Protein AF-A0A7C2ISY0-F1 (afdb_monomer_lite)

Secondary structure (DSSP, 8-state):
------B-HHHHHHHHHHTT-EEEE--SSS-EEEETTEEEEPPP--SS-B-HHHHTT--

pLDDT: mean 77.73, std 13.18, range [45.59, 94.31]

Structure (mmCIF, N/CA/C/O backbone):
data_AF-A0A7C2ISY0-F1
#
_entry.id   AF-A0A7C2ISY0-F1
#
loop_
_atom_site.group_PDB
_atom_site.id
_atom_site.type_symbol
_atom_site.label_atom_id
_atom_site.label_alt_id
_atom_site.label_comp_id
_atom_site.label_asym_id
_atom_site.label_entity_id
_atom_site.label_seq_id
_atom_site.pdbx_PDB_ins_code
_atom_site.Cartn_x
_atom_site.Cartn_y
_atom_site.Cartn_z
_atom_site.occupancy
_atom_site.B_iso_or_equiv
_atom_site.auth_seq_id
_atom_site.auth_comp_id
_atom_site.auth_asym_id
_atom_site.auth_atom_id
_atom_site.pdbx_PDB_model_num
ATOM 1 N N . MET A 1 1 ? 0.472 -20.344 -6.295 1.00 46.06 1 MET A N 1
ATOM 2 C CA . MET A 1 1 ? 0.486 -18.898 -5.965 1.00 46.06 1 MET A CA 1
ATOM 3 C C . MET A 1 1 ? 0.557 -18.086 -7.253 1.00 46.06 1 MET A C 1
ATOM 5 O O . MET A 1 1 ? 1.279 -18.521 -8.148 1.00 46.06 1 MET A O 1
ATOM 9 N N . PRO A 1 2 ? -0.162 -16.955 -7.382 1.00 45.59 2 PRO A N 1
ATOM 10 C CA . PRO A 1 2 ? -0.066 -16.100 -8.566 1.00 45.59 2 PRO A CA 1
ATOM 11 C C . PRO A 1 2 ? 1.371 -15.584 -8.735 1.00 45.59 2 PRO A C 1
ATOM 13 O O . PRO A 1 2 ? 2.052 -15.306 -7.745 1.00 45.59 2 PRO A O 1
ATOM 16 N N . ARG A 1 3 ? 1.850 -15.467 -9.978 1.00 52.75 3 ARG A N 1
ATOM 17 C CA . ARG A 1 3 ? 3.177 -14.912 -10.282 1.00 52.75 3 ARG A CA 1
ATOM 18 C C . ARG A 1 3 ? 3.129 -13.389 -10.139 1.00 52.75 3 ARG A C 1
ATOM 20 O O . ARG A 1 3 ? 2.878 -12.685 -11.109 1.00 52.75 3 ARG A O 1
ATOM 27 N N . PHE A 1 4 ? 3.337 -12.878 -8.929 1.00 58.66 4 PHE A N 1
ATOM 28 C CA . PHE A 1 4 ? 3.540 -11.445 -8.723 1.00 58.66 4 PHE A CA 1
ATOM 29 C C . PHE A 1 4 ? 4.954 -11.074 -9.186 1.00 58.66 4 PHE A C 1
ATOM 31 O O . PHE A 1 4 ? 5.938 -11.475 -8.562 1.00 58.66 4 PHE A O 1
ATOM 38 N N . GLY A 1 5 ? 5.050 -10.372 -10.316 1.00 65.75 5 GLY A N 1
ATOM 39 C CA . GLY A 1 5 ? 6.285 -9.715 -10.749 1.00 65.75 5 GLY A CA 1
ATOM 40 C C . GLY A 1 5 ? 6.579 -8.456 -9.920 1.00 65.75 5 GLY A C 1
ATOM 41 O O . GLY A 1 5 ? 5.733 -8.049 -9.117 1.00 65.75 5 GLY A O 1
ATOM 42 N N . PRO A 1 6 ? 7.757 -7.832 -10.101 1.00 65.44 6 PRO A N 1
ATOM 43 C CA . PRO A 1 6 ? 8.026 -6.509 -9.545 1.00 65.44 6 PRO A CA 1
ATOM 44 C C . PRO A 1 6 ? 6.914 -5.538 -9.960 1.00 65.44 6 PRO A C 1
ATOM 46 O O . PRO A 1 6 ? 6.564 -5.438 -11.136 1.00 65.44 6 PRO A O 1
ATOM 49 N N . LEU A 1 7 ? 6.314 -4.870 -8.975 1.00 74.69 7 LEU A N 1
ATOM 50 C CA . LEU A 1 7 ? 5.198 -3.954 -9.183 1.00 74.69 7 LEU A CA 1
ATOM 51 C C . LEU A 1 7 ? 5.592 -2.567 -8.692 1.00 74.69 7 LEU A C 1
ATOM 53 O O . LEU A 1 7 ? 5.973 -2.383 -7.532 1.00 74.69 7 LEU A O 1
ATOM 57 N N . ARG A 1 8 ? 5.452 -1.573 -9.570 1.00 77.69 8 ARG A N 1
ATOM 58 C CA . ARG A 1 8 ? 5.670 -0.176 -9.203 1.00 77.69 8 ARG A CA 1
ATOM 59 C C . ARG A 1 8 ? 4.613 0.242 -8.189 1.00 77.69 8 ARG A C 1
ATOM 61 O O . ARG A 1 8 ? 3.430 -0.073 -8.321 1.00 77.69 8 ARG A O 1
ATOM 68 N N . ARG A 1 9 ? 5.017 1.031 -7.196 1.00 82.25 9 ARG A N 1
ATOM 69 C CA . ARG A 1 9 ? 4.119 1.534 -6.145 1.00 82.25 9 ARG A CA 1
ATOM 70 C C . ARG A 1 9 ? 2.886 2.260 -6.699 1.00 82.25 9 ARG A C 1
ATOM 72 O O . ARG A 1 9 ? 1.792 2.103 -6.166 1.00 82.25 9 ARG A O 1
ATOM 79 N N . ALA A 1 10 ? 3.055 3.021 -7.781 1.00 83.69 10 ALA A N 1
ATOM 80 C CA . ALA A 1 10 ? 1.954 3.716 -8.447 1.00 83.69 10 ALA A CA 1
ATOM 81 C C . ALA A 1 10 ? 0.917 2.739 -9.029 1.00 83.69 10 ALA A C 1
ATOM 83 O O . ALA A 1 10 ? -0.284 2.972 -8.901 1.00 83.69 10 ALA A O 1
ATOM 84 N N . ASP A 1 11 ? 1.368 1.619 -9.601 1.00 85.94 11 ASP A N 1
ATOM 85 C CA . ASP A 1 11 ? 0.476 0.579 -10.109 1.00 85.94 11 ASP A CA 1
ATOM 86 C C . ASP A 1 11 ? -0.237 -0.162 -8.981 1.00 85.94 11 ASP A C 1
ATOM 88 O O . ASP A 1 11 ? -1.438 -0.402 -9.086 1.00 85.94 11 ASP A O 1
ATOM 92 N N . LEU A 1 12 ? 0.452 -0.448 -7.870 1.00 84.75 12 LEU A N 1
ATOM 93 C CA . LEU A 1 12 ? -0.180 -1.009 -6.671 1.00 84.75 12 LEU A CA 1
ATOM 94 C C . LEU A 1 12 ? -1.325 -0.111 -6.177 1.00 84.75 12 LEU A C 1
ATOM 96 O O . LEU A 1 12 ? -2.439 -0.592 -5.982 1.00 84.75 12 LEU A O 1
ATOM 100 N N . ILE A 1 13 ? -1.085 1.198 -6.052 1.00 87.38 13 ILE A N 1
ATOM 101 C CA . ILE A 1 13 ? -2.117 2.171 -5.657 1.00 87.38 13 ILE A CA 1
ATOM 102 C C . ILE A 1 13 ? -3.264 2.189 -6.675 1.00 87.38 13 ILE A C 1
ATOM 104 O O . ILE A 1 13 ? -4.433 2.158 -6.291 1.00 87.38 13 ILE A O 1
ATOM 108 N N . ARG A 1 14 ? -2.958 2.203 -7.978 1.00 89.75 14 ARG A N 1
ATOM 109 C CA . ARG A 1 14 ? -3.968 2.199 -9.048 1.00 89.75 14 ARG A CA 1
ATOM 110 C C . ARG A 1 14 ? -4.864 0.959 -8.990 1.00 89.75 14 ARG A C 1
ATOM 112 O O . ARG A 1 14 ? -6.079 1.085 -9.137 1.00 89.75 14 ARG A O 1
ATOM 119 N N . TYR A 1 15 ? -4.292 -0.225 -8.777 1.00 88.94 15 TYR A N 1
ATOM 120 C CA . TYR A 1 15 ? -5.059 -1.466 -8.672 1.00 88.94 15 TYR A CA 1
ATOM 121 C C . TYR A 1 15 ? -5.882 -1.530 -7.387 1.00 88.94 15 TYR A C 1
ATOM 123 O O . TYR A 1 15 ? -7.048 -1.910 -7.445 1.00 88.94 15 TYR A O 1
ATOM 131 N N . LEU A 1 16 ? -5.334 -1.087 -6.254 1.00 89.94 16 LEU A N 1
ATOM 132 C CA . LEU A 1 16 ? -6.085 -0.998 -5.001 1.00 89.94 16 LEU A CA 1
ATOM 133 C C . LEU A 1 16 ? -7.277 -0.039 -5.130 1.00 89.94 16 LEU A C 1
ATOM 135 O O . LEU A 1 16 ? -8.384 -0.400 -4.740 1.00 89.94 16 LEU A O 1
ATOM 139 N N . ARG A 1 17 ? -7.112 1.119 -5.785 1.00 92.00 17 ARG A N 1
ATOM 140 C CA . ARG A 1 17 ? -8.240 2.018 -6.100 1.00 92.00 17 ARG A CA 1
ATOM 141 C C . ARG A 1 17 ? -9.310 1.335 -6.948 1.00 92.00 17 ARG A C 1
ATOM 143 O O . ARG A 1 17 ? -10.490 1.444 -6.639 1.00 92.00 17 ARG A O 1
ATOM 150 N N . ARG A 1 18 ? -8.913 0.579 -7.980 1.00 92.44 18 ARG A N 1
ATOM 151 C CA . ARG A 1 18 ? -9.853 -0.212 -8.803 1.00 92.44 18 ARG A CA 1
ATOM 152 C C . ARG A 1 18 ? -10.597 -1.286 -8.004 1.00 92.44 18 ARG A C 1
ATOM 154 O O . ARG A 1 18 ? -11.719 -1.621 -8.357 1.00 92.44 18 ARG A O 1
ATOM 161 N N . LEU A 1 19 ? -9.991 -1.808 -6.939 1.00 90.56 19 LEU A N 1
ATOM 162 C CA . LEU A 1 19 ? -10.613 -2.766 -6.019 1.00 90.56 19 LEU A CA 1
ATOM 163 C C . LEU A 1 19 ? -11.481 -2.097 -4.936 1.00 90.56 19 LEU A C 1
ATOM 165 O O . LEU A 1 19 ? -12.007 -2.799 -4.069 1.00 90.56 19 LEU A O 1
ATOM 169 N N . GLY A 1 20 ? -11.634 -0.769 -4.976 1.00 93.44 20 GLY A N 1
ATOM 170 C CA . GLY A 1 20 ? -12.441 0.006 -4.036 1.00 93.44 20 GLY A CA 1
ATOM 171 C C . GLY A 1 20 ? -11.714 0.393 -2.749 1.00 93.44 20 GLY A C 1
ATOM 172 O O . GLY A 1 20 ? -12.374 0.630 -1.745 1.00 93.44 20 GLY A O 1
ATOM 173 N N . PHE A 1 21 ? -10.378 0.403 -2.738 1.00 94.31 21 PHE A N 1
ATOM 174 C CA . PHE A 1 21 ? -9.617 0.961 -1.621 1.00 94.31 21 PHE A CA 1
ATOM 175 C C . PHE A 1 21 ? -9.452 2.476 -1.757 1.00 94.31 21 PHE A C 1
ATOM 177 O O . PHE A 1 21 ? -9.130 2.999 -2.826 1.00 94.31 21 PHE A O 1
ATOM 184 N N . GLU A 1 22 ? -9.573 3.158 -0.630 1.00 93.06 22 GLU A N 1
ATOM 185 C CA . GLU A 1 22 ? -9.409 4.595 -0.465 1.00 93.06 22 GLU A CA 1
ATOM 186 C C . GLU A 1 22 ? -8.007 4.937 0.066 1.00 93.06 22 GLU A C 1
ATOM 188 O O . GLU A 1 22 ? -7.339 4.109 0.695 1.00 93.06 22 GLU A O 1
ATOM 193 N N . GLY A 1 23 ? -7.537 6.156 -0.223 1.00 90.00 23 GLY A N 1
ATOM 194 C CA . GLY A 1 23 ? -6.199 6.647 0.129 1.00 90.00 23 GLY A CA 1
ATOM 195 C C . GLY A 1 23 ? -5.284 6.938 -1.085 1.00 90.00 23 GLY A C 1
ATOM 196 O O . GLY A 1 23 ? -5.761 7.131 -2.216 1.00 90.00 23 GLY A O 1
ATOM 197 N N . PRO A 1 24 ? -3.947 6.978 -0.901 1.00 90.56 24 PRO A N 1
ATOM 198 C CA . PRO A 1 24 ? -3.203 6.593 0.302 1.00 90.56 24 PRO A CA 1
ATOM 199 C C . PRO A 1 24 ? -3.308 7.603 1.449 1.00 90.56 24 PRO A C 1
ATOM 201 O O . PRO A 1 24 ? -3.144 8.802 1.247 1.00 90.56 24 PRO A O 1
ATOM 204 N N . PHE A 1 25 ? -3.506 7.098 2.662 1.00 90.00 25 PHE A N 1
ATOM 205 C CA . PHE A 1 25 ? -3.452 7.867 3.900 1.00 90.00 25 PHE A CA 1
ATOM 206 C C . PHE A 1 25 ? -2.032 7.861 4.468 1.00 90.00 25 PHE A C 1
ATOM 208 O O . PHE A 1 25 ? -1.321 6.854 4.387 1.00 90.00 25 PHE A O 1
ATOM 215 N N . SER A 1 26 ? -1.609 8.984 5.045 1.00 82.88 26 SER A N 1
ATOM 216 C CA . SER A 1 26 ? -0.305 9.107 5.700 1.00 82.88 26 SER A CA 1
ATOM 217 C C . SER A 1 26 ? -0.356 8.487 7.095 1.00 82.88 26 SER A C 1
ATOM 219 O O . SER A 1 26 ? -1.006 9.015 7.991 1.00 82.88 26 SER A O 1
ATOM 221 N N . GLY A 1 27 ? 0.332 7.359 7.278 1.00 75.56 27 GLY A N 1
ATOM 222 C CA . GLY A 1 27 ? 0.625 6.800 8.597 1.00 75.56 27 GLY A CA 1
ATOM 223 C C . GLY A 1 27 ? 1.971 7.296 9.133 1.00 75.56 27 GLY A C 1
ATOM 224 O O . GLY A 1 27 ? 2.785 7.844 8.395 1.00 75.56 27 GLY A O 1
ATOM 225 N N . SER A 1 28 ? 2.242 7.036 10.411 1.00 73.06 28 SER A N 1
ATOM 226 C CA . SER A 1 28 ? 3.468 7.460 11.109 1.00 73.06 28 SER A CA 1
ATOM 227 C C . SER A 1 28 ? 4.776 6.880 10.542 1.00 73.06 28 SER A C 1
ATOM 229 O O . SER A 1 28 ? 5.833 7.465 10.748 1.00 73.06 28 SER A O 1
ATOM 231 N N . LYS A 1 29 ? 4.728 5.747 9.821 1.00 71.56 29 LYS A N 1
ATOM 232 C CA . LYS A 1 29 ? 5.900 5.137 9.147 1.00 71.56 29 LYS A CA 1
ATOM 233 C C . LYS A 1 29 ? 5.661 4.781 7.680 1.00 71.56 29 LYS A C 1
ATOM 235 O O . LYS A 1 29 ? 6.550 4.941 6.855 1.00 71.56 29 LYS A O 1
ATOM 240 N N . HIS A 1 30 ? 4.469 4.281 7.357 1.00 80.44 30 HIS A N 1
ATOM 241 C CA . HIS A 1 30 ? 4.101 3.848 6.011 1.00 80.44 30 HIS A CA 1
ATOM 242 C C . HIS A 1 30 ? 2.734 4.410 5.641 1.00 80.44 30 HIS A C 1
ATOM 244 O O . HIS A 1 30 ? 1.835 4.465 6.484 1.00 80.44 30 HIS A O 1
ATOM 250 N N . GLN A 1 31 ? 2.569 4.785 4.372 1.00 88.38 31 GLN A N 1
ATOM 251 C CA . GLN A 1 31 ? 1.239 5.055 3.839 1.00 88.38 31 GLN A CA 1
ATOM 252 C C . GLN A 1 31 ? 0.410 3.770 3.817 1.00 88.38 31 GLN A C 1
ATOM 254 O O . GLN A 1 31 ? 0.952 2.668 3.727 1.00 88.38 31 GLN A O 1
ATOM 259 N N . PHE A 1 32 ? -0.905 3.902 3.877 1.00 89.81 32 PHE A N 1
ATOM 260 C CA . PHE A 1 32 ? -1.819 2.769 3.796 1.00 89.81 32 PHE A CA 1
ATOM 261 C C . PHE A 1 32 ? -3.058 3.125 2.982 1.00 89.81 32 PHE A C 1
ATOM 263 O O . PHE A 1 32 ? -3.358 4.297 2.767 1.00 89.81 32 PHE A O 1
ATOM 270 N N . MET A 1 33 ? -3.761 2.107 2.507 1.00 93.38 33 MET A N 1
ATOM 271 C CA . MET A 1 33 ? -5.063 2.234 1.862 1.00 93.38 33 MET A CA 1
ATOM 272 C C . MET A 1 33 ? -6.088 1.391 2.614 1.00 93.38 33 MET A C 1
ATOM 274 O O . MET A 1 33 ? -5.728 0.364 3.190 1.00 93.38 33 MET A O 1
ATOM 278 N N . GLN A 1 34 ? -7.350 1.808 2.618 1.00 92.38 34 GLN A N 1
ATOM 279 C CA . GLN A 1 34 ? -8.408 1.157 3.394 1.00 92.38 34 GLN A CA 1
ATOM 280 C C . GLN A 1 34 ? -9.649 0.892 2.542 1.00 92.38 34 GLN A C 1
ATOM 282 O O . GLN A 1 34 ? -9.994 1.693 1.683 1.00 92.38 34 GLN A O 1
ATOM 287 N N . ARG A 1 35 ? -10.321 -0.235 2.778 1.00 93.69 35 ARG A N 1
ATOM 288 C CA . ARG A 1 35 ? -11.642 -0.555 2.230 1.00 93.69 35 ARG A CA 1
ATOM 289 C C . ARG A 1 35 ? -12.487 -1.190 3.332 1.00 93.69 35 ARG A C 1
ATOM 291 O O . ARG A 1 35 ? -12.298 -2.368 3.639 1.00 93.69 35 ARG A O 1
ATOM 298 N N . GLY A 1 36 ? -13.398 -0.417 3.924 1.00 89.38 36 GLY A N 1
ATOM 299 C CA . GLY A 1 36 ? -14.136 -0.838 5.121 1.00 89.38 36 GLY A CA 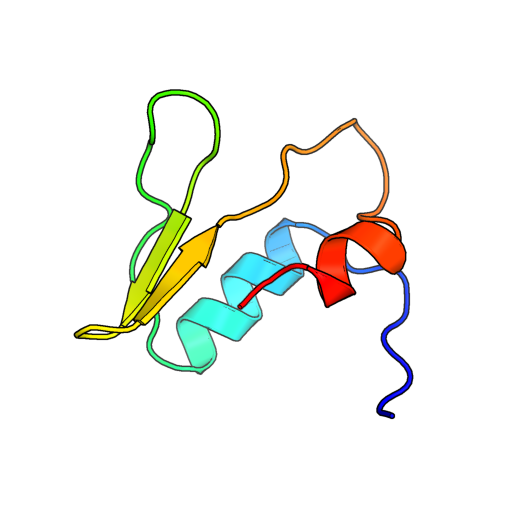1
ATOM 300 C C . GLY A 1 36 ? -13.169 -1.225 6.243 1.00 89.38 36 GLY A C 1
ATOM 301 O O . GLY A 1 36 ? -12.259 -0.465 6.574 1.00 89.38 36 GLY A O 1
ATOM 302 N N . ASP A 1 37 ? -13.295 -2.448 6.750 1.00 88.19 37 ASP A N 1
ATOM 303 C CA . ASP A 1 37 ? -12.456 -2.954 7.846 1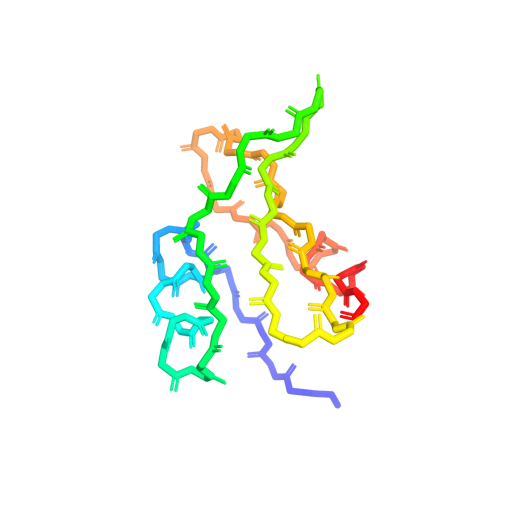.00 88.19 37 ASP A CA 1
ATOM 304 C C . ASP A 1 37 ? -11.081 -3.471 7.389 1.00 88.19 37 ASP A C 1
ATOM 306 O O . ASP A 1 37 ? -10.247 -3.862 8.206 1.00 88.19 37 ASP A O 1
ATOM 310 N N . ARG A 1 38 ? -10.813 -3.500 6.074 1.00 87.69 38 ARG A N 1
ATOM 311 C CA . ARG A 1 38 ? -9.543 -3.996 5.524 1.00 87.69 38 ARG A CA 1
ATOM 312 C C . ARG A 1 38 ? -8.569 -2.857 5.282 1.00 87.69 38 ARG A C 1
ATOM 314 O O . ARG A 1 38 ? -8.851 -1.945 4.509 1.00 87.69 38 ARG A O 1
ATOM 321 N N . MET A 1 39 ? -7.383 -2.962 5.874 1.00 87.94 39 MET A N 1
ATOM 322 C CA . MET A 1 39 ? -6.297 -1.998 5.725 1.00 87.94 39 MET A CA 1
ATOM 323 C C . MET A 1 39 ? -5.0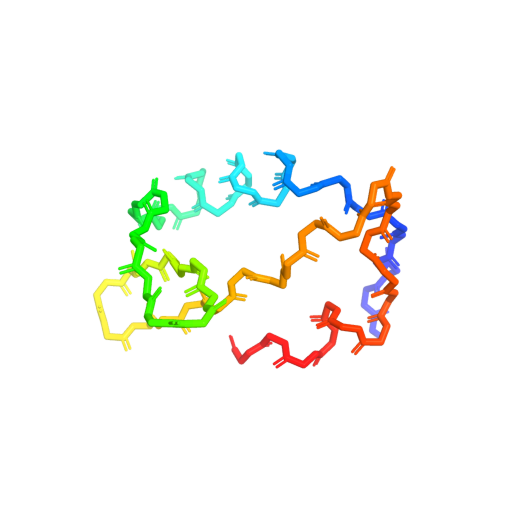73 -2.657 5.084 1.00 87.94 39 MET A C 1
ATOM 325 O O . MET A 1 39 ? -4.537 -3.635 5.598 1.00 87.94 39 MET A O 1
ATOM 329 N N . VAL A 1 40 ? -4.590 -2.066 3.995 1.00 87.94 40 VAL A N 1
ATOM 330 C CA . VAL A 1 40 ? -3.397 -2.496 3.261 1.00 87.94 40 V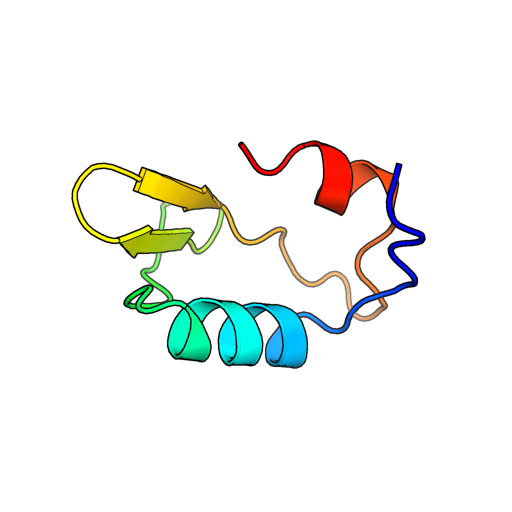AL A CA 1
ATOM 331 C C . VAL A 1 40 ? -2.285 -1.478 3.480 1.00 87.94 40 VAL A C 1
ATOM 333 O O . VAL A 1 40 ? -2.392 -0.319 3.078 1.00 87.94 40 VAL A O 1
ATOM 336 N N . ARG A 1 41 ? -1.186 -1.903 4.111 1.00 87.50 41 ARG A N 1
ATOM 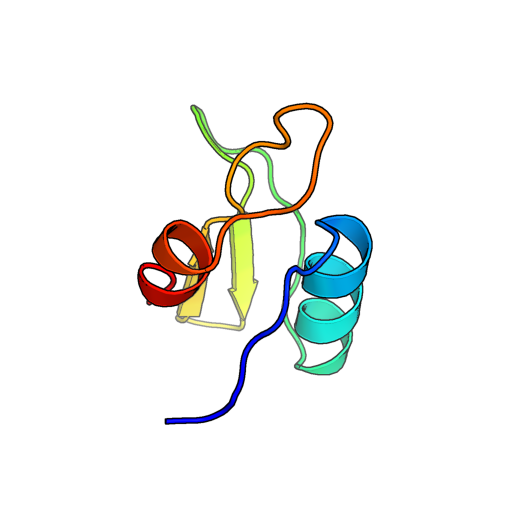337 C CA . ARG A 1 41 ? 0.020 -1.071 4.246 1.00 87.50 41 ARG A CA 1
ATOM 338 C C . ARG A 1 41 ? 0.759 -1.019 2.912 1.00 87.50 41 ARG A C 1
ATOM 340 O O . ARG A 1 41 ? 1.053 -2.056 2.326 1.00 87.50 41 ARG A O 1
ATOM 347 N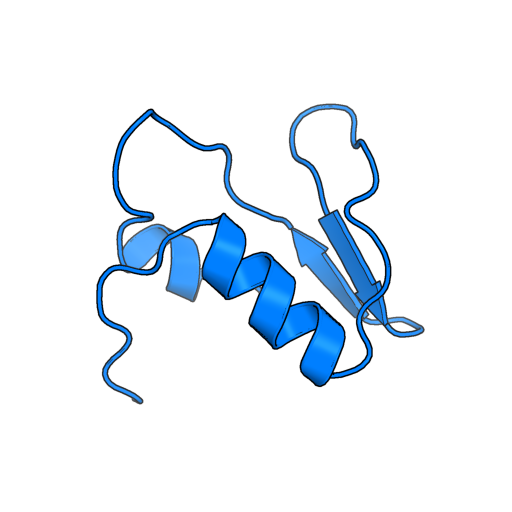 N . LEU A 1 42 ? 1.089 0.185 2.456 1.00 83.56 42 LEU A N 1
ATOM 348 C CA . LEU A 1 42 ? 1.901 0.391 1.265 1.00 83.56 42 LEU A CA 1
ATOM 349 C C . LEU A 1 42 ? 3.381 0.394 1.667 1.00 83.56 42 LEU A C 1
ATOM 351 O O . LEU A 1 42 ? 3.795 1.299 2.400 1.00 83.56 42 LEU A O 1
ATOM 355 N N . PRO A 1 43 ? 4.196 -0.564 1.194 1.00 76.88 43 PRO A N 1
ATOM 356 C CA . PRO A 1 43 ? 5.628 -0.541 1.457 1.00 76.88 43 PRO A CA 1
ATOM 357 C C . PRO A 1 43 ? 6.259 0.751 0.909 1.00 76.88 43 PRO A C 1
ATOM 359 O O . PRO A 1 43 ? 5.798 1.323 -0.091 1.00 76.88 43 PRO A O 1
ATOM 362 N N . ASN A 1 44 ? 7.274 1.249 1.621 1.00 65.38 44 ASN A N 1
ATOM 363 C CA . ASN A 1 44 ? 7.929 2.514 1.301 1.00 65.38 44 ASN A CA 1
ATOM 364 C C . ASN A 1 44 ? 8.673 2.394 -0.043 1.00 65.38 44 ASN A C 1
ATOM 366 O O . ASN A 1 44 ? 9.337 1.377 -0.265 1.00 65.38 44 ASN A O 1
ATOM 370 N N . PRO A 1 45 ? 8.598 3.392 -0.943 1.00 60.53 45 PRO A N 1
ATOM 371 C CA . PRO A 1 45 ? 9.401 3.385 -2.148 1.00 60.53 45 PRO A CA 1
ATOM 372 C C . PRO A 1 45 ? 10.846 3.694 -1.754 1.00 60.53 45 PRO A C 1
ATOM 374 O O . PRO A 1 45 ? 11.239 4.848 -1.618 1.00 60.53 45 PRO A O 1
ATOM 377 N N . HIS A 1 46 ? 11.663 2.658 -1.603 1.00 61.78 46 HIS A N 1
ATOM 378 C CA . HIS A 1 46 ? 13.044 2.787 -2.058 1.00 61.78 46 HIS A CA 1
ATOM 379 C C . HIS A 1 46 ? 12.959 3.008 -3.576 1.00 61.78 46 HIS A C 1
ATOM 381 O O . HIS A 1 46 ? 12.021 2.511 -4.188 1.00 61.78 46 HIS A O 1
ATOM 387 N N . GLN A 1 47 ? 13.838 3.794 -4.194 1.00 56.34 47 GLN A N 1
ATOM 388 C CA . GLN A 1 47 ? 13.680 4.295 -5.575 1.00 56.34 47 GLN A CA 1
ATOM 389 C C . GLN A 1 47 ? 13.650 3.220 -6.705 1.00 56.34 47 GLN A C 1
ATOM 391 O O . GLN A 1 47 ? 13.854 3.554 -7.867 1.00 56.34 47 GLN A O 1
ATOM 396 N N . GLY A 1 48 ? 13.379 1.948 -6.396 1.00 62.19 48 GLY A N 1
ATOM 397 C CA . GLY A 1 48 ? 13.199 0.832 -7.324 1.00 62.19 48 GLY A CA 1
ATOM 398 C C . GLY A 1 48 ? 11.892 0.054 -7.102 1.00 62.19 48 GLY A C 1
ATOM 399 O O . GLY A 1 48 ? 10.975 0.498 -6.407 1.00 62.19 48 GLY A O 1
ATOM 400 N N . ASP A 1 49 ? 11.798 -1.116 -7.730 1.00 61.44 49 ASP A N 1
ATOM 401 C CA . ASP A 1 49 ? 10.614 -1.972 -7.661 1.00 61.44 49 ASP A CA 1
ATOM 402 C C . ASP A 1 49 ? 10.387 -2.560 -6.261 1.00 61.44 49 ASP A C 1
ATOM 404 O O . ASP A 1 49 ? 11.327 -2.883 -5.531 1.00 61.44 49 ASP A O 1
ATOM 408 N N . ILE A 1 50 ? 9.116 -2.757 -5.890 1.00 67.44 50 ILE A N 1
ATOM 409 C CA . ILE A 1 50 ? 8.777 -3.457 -4.649 1.00 67.44 50 ILE A CA 1
ATOM 410 C C . ILE A 1 50 ? 9.099 -4.941 -4.851 1.00 67.44 50 ILE A C 1
ATOM 412 O O . ILE A 1 50 ? 8.447 -5.630 -5.640 1.00 67.44 50 ILE A O 1
ATOM 416 N N . GLY A 1 51 ? 10.101 -5.434 -4.123 1.00 66.56 51 GLY A N 1
ATOM 417 C CA . GLY A 1 51 ? 10.476 -6.844 -4.140 1.00 66.56 51 GLY A CA 1
ATOM 418 C C . GLY A 1 51 ? 9.314 -7.755 -3.731 1.00 66.56 51 GLY A C 1
ATOM 419 O O . GLY A 1 51 ? 8.521 -7.426 -2.844 1.00 66.56 51 GLY A O 1
ATOM 420 N N . ARG A 1 52 ? 9.239 -8.937 -4.354 1.00 66.62 52 ARG A N 1
ATOM 421 C CA . ARG A 1 52 ? 8.190 -9.952 -4.127 1.00 66.62 52 ARG A CA 1
ATOM 422 C C . ARG A 1 52 ? 7.940 -10.242 -2.647 1.00 66.62 52 ARG A C 1
ATOM 424 O O . ARG A 1 52 ? 6.796 -10.413 -2.243 1.00 66.62 52 ARG A O 1
ATOM 431 N N . GLU A 1 53 ? 9.003 -10.285 -1.854 1.00 72.06 53 GLU A N 1
ATOM 432 C CA . GLU A 1 53 ? 8.936 -10.617 -0.433 1.00 72.06 53 GLU A CA 1
ATOM 433 C C . GLU A 1 53 ? 8.134 -9.594 0.387 1.00 72.06 53 GLU A C 1
ATOM 435 O O . GLU A 1 53 ? 7.460 -9.955 1.352 1.00 72.06 53 GLU A O 1
ATOM 440 N N . LEU A 1 54 ? 8.150 -8.324 -0.022 1.00 68.62 54 LEU A N 1
ATOM 441 C CA . LEU A 1 54 ? 7.355 -7.276 0.615 1.00 68.62 54 LEU A CA 1
ATOM 442 C C . LEU A 1 54 ? 5.890 -7.349 0.181 1.00 68.62 54 LEU A C 1
ATOM 444 O O . LEU A 1 54 ? 5.003 -7.165 1.010 1.00 68.62 54 LEU A O 1
ATOM 448 N N . LEU A 1 55 ? 5.632 -7.677 -1.089 1.00 68.88 55 LEU A N 1
ATOM 449 C CA . LEU A 1 55 ? 4.270 -7.856 -1.600 1.00 68.88 55 LEU A CA 1
ATOM 450 C C . LEU A 1 55 ? 3.546 -9.014 -0.900 1.00 68.88 55 LEU A C 1
ATOM 452 O O . LEU A 1 55 ? 2.370 -8.888 -0.581 1.00 68.88 55 LEU A O 1
ATOM 456 N N . THR A 1 56 ? 4.242 -10.115 -0.598 1.00 70.44 56 THR A N 1
ATOM 457 C CA . THR A 1 56 ? 3.654 -11.275 0.100 1.00 70.44 56 THR A CA 1
ATOM 458 C C . THR A 1 56 ? 3.293 -11.022 1.564 1.00 70.44 56 THR A C 1
ATOM 460 O O . THR A 1 56 ? 2.595 -11.836 2.156 1.00 70.44 56 THR A O 1
ATOM 463 N N . ARG A 1 57 ? 3.771 -9.924 2.164 1.00 72.56 57 ARG A N 1
ATOM 464 C CA . ARG A 1 57 ? 3.497 -9.554 3.564 1.00 72.56 57 ARG A CA 1
ATOM 465 C C . ARG A 1 57 ? 2.319 -8.587 3.703 1.00 72.56 57 ARG A C 1
ATOM 467 O O . ARG A 1 57 ? 2.013 -8.168 4.818 1.00 72.56 57 ARG A O 1
ATOM 474 N N . ILE A 1 58 ? 1.698 -8.194 2.590 1.00 69.12 58 ILE A N 1
ATOM 475 C CA . ILE A 1 58 ? 0.477 -7.394 2.608 1.00 69.12 58 ILE A CA 1
ATOM 476 C C . ILE A 1 58 ? -0.671 -8.321 3.050 1.00 69.12 58 ILE A C 1
ATOM 478 O O . ILE A 1 58 ? -0.903 -9.316 2.363 1.00 69.12 58 ILE A O 1
ATOM 482 N N . PRO A 1 59 ? -1.325 -8.042 4.194 1.00 60.38 59 PRO A N 1
ATOM 483 C CA . PRO A 1 59 ? -2.429 -8.855 4.700 1.00 60.38 59 PRO A CA 1
ATOM 484 C C . PRO A 1 59 ? -3.689 -8.747 3.832 1.00 60.38 59 PRO A C 1
ATOM 486 O O . PRO A 1 59 ? -3.882 -7.695 3.174 1.00 60.38 59 PRO A O 1
#

Radius of gyration: 11.14 Å; chains: 1; bounding box: 28×28×22 Å

Sequence (59 aa):
MPRFGPLRRADLIRYLRRLGFEGPFSGSKHQFMQRGDRMVRLPNPHQGDIGRELLTRIP

Foldseek 3Di:
DDPDDFDDLVVVVVVCVVVVWDDQDDDPPFTWTDDVPAIWTRDDDPPDTDDPVNVVPTD